Protein AF-A0A3N6TUK6-F1 (afdb_monomer_lite)

Sequence (107 aa):
MSKFNESLSSPTQITSFEYTADDNLSSGFHDQNFNNLVSSTFNEVSETNAQFKDVINTLSQSPRFTSDPETLLVLQNYVGEYTNHISLVSALARKTVSTIETLEKSQ

Foldseek 3Di:
DPVVVVVVVVVPPPDDDDDDPDCPPVVVVVVVVVVVVVVVVVVVLVVVLVVLVVVLVVQVVDCVQVVDPVSVVVSVVSVVVSVVSVVVVVVVVVVVVVVVVVVVVVD

Radius of gyration: 21.52 Å; chains: 1; bounding box: 50×29×56 Å

Organism: NCBI:txid69224

InterPro domains:
  IPR021123 Type III secretion, needle-protein-like [PF09392] (37-103)
  IPR037203 Type III secretion, needle-protein-like superfamily [SSF140129] (33-94)
  IPR047754 T3SS inner rod subunit SctI-like [NF038054] (32-106)

Structure (mmCIF, N/CA/C/O backbone):
data_AF-A0A3N6TUK6-F1
#
_entry.id   AF-A0A3N6TUK6-F1
#
loop_
_atom_site.group_PDB
_atom_site.id
_atom_site.type_symbol
_atom_site.label_atom_id
_atom_site.label_alt_id
_atom_site.label_comp_id
_atom_site.label_asym_id
_atom_site.label_entity_id
_atom_site.label_seq_id
_atom_site.pdbx_PDB_ins_code
_atom_site.Cartn_x
_atom_site.Cartn_y
_atom_site.Cartn_z
_atom_site.occupancy
_atom_site.B_iso_or_equiv
_atom_site.auth_seq_id
_atom_site.auth_comp_id
_atom_site.auth_asym_id
_atom_site.auth_atom_id
_atom_site.pdbx_PDB_model_num
ATOM 1 N N . MET A 1 1 ? 20.926 -16.478 8.827 1.00 40.12 1 MET A N 1
ATOM 2 C CA . MET A 1 1 ? 20.938 -15.267 7.975 1.00 40.12 1 MET A CA 1
ATOM 3 C C . MET A 1 1 ? 21.737 -15.511 6.685 1.00 40.12 1 MET A C 1
ATOM 5 O O . MET A 1 1 ? 22.746 -14.864 6.478 1.00 40.12 1 MET A O 1
ATOM 9 N N . SER A 1 2 ? 21.320 -16.450 5.821 1.00 46.06 2 SER A N 1
ATOM 10 C CA . SER A 1 2 ? 22.058 -16.754 4.567 1.00 46.06 2 SER A CA 1
ATOM 11 C C . SER A 1 2 ? 21.174 -16.779 3.316 1.00 46.06 2 SER A C 1
ATOM 13 O O . SER A 1 2 ? 21.648 -16.483 2.230 1.00 46.06 2 SER A O 1
ATOM 15 N N . LYS A 1 3 ? 19.871 -17.061 3.460 1.00 46.28 3 LYS A N 1
ATOM 16 C CA . LYS A 1 3 ? 18.957 -17.250 2.319 1.00 46.28 3 LYS A CA 1
ATOM 17 C C . LYS A 1 3 ? 18.550 -15.959 1.594 1.00 46.28 3 LYS A C 1
ATOM 19 O O . LYS A 1 3 ? 18.084 -16.019 0.466 1.00 46.28 3 LYS A O 1
ATOM 24 N N . PHE A 1 4 ? 18.714 -14.800 2.234 1.00 48.31 4 PHE A N 1
ATOM 25 C CA . PHE A 1 4 ? 18.310 -13.511 1.657 1.00 48.31 4 PHE A CA 1
ATOM 26 C C . PHE A 1 4 ? 19.314 -13.004 0.606 1.00 48.31 4 PHE A C 1
ATOM 28 O O . PHE A 1 4 ? 18.917 -12.380 -0.371 1.00 48.31 4 PHE A O 1
ATOM 35 N N . ASN A 1 5 ? 20.604 -13.330 0.766 1.00 49.38 5 ASN A N 1
ATOM 36 C CA . ASN A 1 5 ? 21.645 -12.931 -0.187 1.00 49.38 5 ASN A CA 1
ATOM 37 C C . ASN A 1 5 ? 21.597 -13.742 -1.489 1.00 49.38 5 ASN A C 1
ATOM 39 O O . ASN A 1 5 ? 21.823 -13.176 -2.554 1.00 49.38 5 ASN A O 1
ATOM 43 N N . GLU A 1 6 ? 21.268 -15.036 -1.439 1.00 46.81 6 GLU A N 1
ATOM 44 C CA . GLU A 1 6 ? 21.164 -15.860 -2.656 1.00 46.81 6 GLU A CA 1
ATOM 45 C C . GLU A 1 6 ? 20.039 -15.380 -3.583 1.00 46.81 6 GLU A C 1
ATOM 47 O O . GLU A 1 6 ? 20.252 -15.271 -4.787 1.00 46.81 6 GLU A O 1
ATOM 52 N N . SER A 1 7 ? 18.886 -14.976 -3.033 1.00 50.09 7 SER A N 1
ATOM 53 C CA . SER A 1 7 ? 17.753 -14.473 -3.828 1.00 50.09 7 SER A CA 1
ATOM 54 C C . SER A 1 7 ? 18.039 -13.151 -4.552 1.00 50.09 7 SER A C 1
ATOM 56 O O . SER A 1 7 ? 17.408 -12.871 -5.568 1.00 50.09 7 SER A O 1
ATOM 58 N N . LEU A 1 8 ? 18.964 -12.334 -4.038 1.00 43.91 8 LEU A N 1
ATOM 59 C CA . LEU A 1 8 ? 19.401 -11.075 -4.657 1.00 43.91 8 LEU A CA 1
ATOM 60 C C . LEU A 1 8 ? 20.596 -11.269 -5.603 1.00 43.91 8 LEU A C 1
ATOM 62 O O . LEU A 1 8 ? 20.941 -10.365 -6.358 1.00 43.91 8 LEU A O 1
ATOM 66 N N . SER A 1 9 ? 21.232 -12.441 -5.586 1.00 47.44 9 SER A N 1
ATOM 67 C CA . SER A 1 9 ? 22.381 -12.736 -6.449 1.00 47.44 9 SER A CA 1
ATOM 68 C C . SER A 1 9 ? 21.944 -13.163 -7.853 1.00 47.44 9 SER A C 1
ATOM 70 O O . SER A 1 9 ? 22.589 -12.798 -8.831 1.00 47.44 9 SER A O 1
ATOM 72 N N . SER A 1 10 ? 20.822 -13.883 -7.969 1.00 51.53 10 SER A N 1
ATOM 73 C CA . SER A 1 10 ? 20.296 -14.366 -9.256 1.00 51.53 10 SER A CA 1
ATOM 74 C C . SER A 1 10 ? 19.857 -13.260 -10.232 1.00 51.53 10 SER A C 1
ATOM 76 O O . SER A 1 10 ? 20.103 -13.428 -11.423 1.00 51.53 10 SER A O 1
ATOM 78 N N . PRO A 1 11 ? 19.266 -12.125 -9.799 1.00 48.84 11 PRO A N 1
ATOM 79 C CA . PRO A 1 11 ? 18.876 -11.050 -10.720 1.00 48.84 11 PRO A CA 1
ATOM 80 C C . PRO A 1 11 ? 20.022 -10.107 -11.117 1.00 48.84 11 PRO A C 1
ATOM 82 O O . PRO A 1 11 ? 19.850 -9.298 -12.022 1.00 48.84 11 PRO A O 1
ATOM 85 N N . THR A 1 12 ? 21.173 -10.167 -10.436 1.00 46.12 12 THR A N 1
ATOM 86 C CA . THR A 1 12 ? 22.240 -9.151 -10.554 1.00 46.12 12 THR A CA 1
ATOM 87 C C . THR A 1 12 ? 23.490 -9.666 -11.269 1.00 46.12 12 THR A C 1
ATOM 89 O O . THR A 1 12 ? 24.508 -8.974 -11.323 1.00 46.12 12 THR A O 1
ATOM 92 N N . GLN A 1 13 ? 23.452 -10.882 -11.821 1.00 41.12 13 GLN A N 1
ATOM 93 C CA . GLN A 1 13 ? 24.576 -11.425 -12.574 1.00 41.12 13 GLN A CA 1
ATOM 94 C C . GLN A 1 13 ? 24.638 -10.760 -13.954 1.00 41.12 13 GLN A C 1
ATOM 96 O O . GLN A 1 13 ? 24.051 -11.227 -14.923 1.00 41.12 13 GLN A O 1
ATOM 101 N N . ILE A 1 14 ? 25.358 -9.639 -14.025 1.00 42.91 14 ILE A N 1
ATOM 102 C CA . ILE A 1 14 ? 25.721 -8.971 -15.276 1.00 42.91 14 ILE A CA 1
ATOM 103 C C . ILE A 1 14 ? 26.663 -9.919 -16.029 1.00 42.91 14 ILE A C 1
ATOM 105 O O . ILE A 1 14 ? 27.855 -10.004 -15.731 1.00 42.91 14 ILE A O 1
ATOM 109 N N . THR A 1 15 ? 26.112 -10.690 -16.962 1.00 43.91 15 THR A N 1
ATOM 110 C CA . THR A 1 15 ? 26.866 -11.562 -17.863 1.00 43.91 15 THR A CA 1
ATOM 111 C C . THR A 1 15 ? 27.762 -10.719 -18.765 1.00 43.91 15 THR A C 1
ATOM 113 O O . THR A 1 15 ? 27.303 -9.802 -19.444 1.00 43.91 15 THR A O 1
ATOM 116 N N . SER A 1 16 ? 29.063 -11.013 -18.748 1.00 40.81 16 SER A N 1
ATOM 117 C CA . SER A 1 16 ? 30.038 -10.415 -19.657 1.00 40.81 16 SER A CA 1
ATOM 118 C C . SER A 1 16 ? 29.679 -10.770 -21.102 1.00 40.81 16 SER A C 1
ATOM 120 O O . SER A 1 16 ? 29.527 -11.942 -21.432 1.00 40.81 16 SER A O 1
ATOM 122 N N . PHE A 1 17 ? 29.525 -9.750 -21.946 1.00 38.97 17 PHE A N 1
ATOM 123 C CA . PHE A 1 17 ? 29.220 -9.901 -23.365 1.00 38.97 17 PHE A CA 1
ATOM 124 C C . PHE A 1 17 ? 30.382 -10.580 -24.108 1.00 38.97 17 PHE A C 1
ATOM 126 O O . PHE A 1 17 ? 31.363 -9.925 -24.453 1.00 38.97 17 PHE A O 1
ATOM 133 N N . GLU A 1 18 ? 30.231 -11.863 -24.431 1.00 37.28 18 GLU A N 1
ATOM 134 C CA . GLU A 1 18 ? 30.810 -12.441 -25.645 1.00 37.28 18 GLU A CA 1
ATOM 135 C C . GLU A 1 18 ? 29.663 -12.761 -26.605 1.00 37.28 18 GLU A C 1
ATOM 137 O O . GLU A 1 18 ? 28.823 -13.621 -26.352 1.00 37.28 18 GLU A O 1
ATOM 142 N N . TYR A 1 19 ? 29.610 -12.007 -27.703 1.00 43.19 19 TYR A N 1
ATOM 143 C CA . TYR A 1 19 ? 28.642 -12.174 -28.782 1.00 43.19 19 TYR A CA 1
ATOM 144 C C . TYR A 1 19 ? 28.808 -13.570 -29.403 1.00 43.19 19 TYR A C 1
ATOM 146 O O . TYR A 1 19 ? 29.695 -13.792 -30.226 1.00 43.19 19 TYR A O 1
ATOM 154 N N . THR A 1 20 ? 27.933 -14.505 -29.041 1.00 34.53 20 THR A N 1
ATOM 155 C CA . THR A 1 20 ? 27.659 -15.699 -29.846 1.00 34.53 20 THR A CA 1
ATOM 156 C C . THR A 1 20 ? 26.161 -15.785 -30.086 1.00 34.53 20 THR A C 1
ATOM 158 O O . THR A 1 20 ? 25.344 -15.723 -29.173 1.00 34.53 20 THR A O 1
ATOM 161 N N . ALA A 1 21 ? 25.810 -15.798 -31.367 1.00 45.12 21 ALA A N 1
ATOM 162 C CA . ALA A 1 21 ? 24.451 -15.742 -31.860 1.00 45.12 21 ALA A CA 1
ATOM 163 C C . ALA A 1 21 ? 23.717 -17.049 -31.539 1.00 45.12 21 ALA A C 1
ATOM 165 O O . ALA A 1 21 ? 23.871 -17.989 -32.300 1.00 45.12 21 ALA A O 1
ATOM 166 N N . ASP A 1 22 ? 22.957 -17.088 -30.438 1.00 39.03 22 ASP A N 1
ATOM 167 C CA . ASP A 1 22 ? 21.896 -18.082 -30.164 1.00 39.03 22 ASP A CA 1
ATOM 168 C C . ASP A 1 22 ? 20.926 -17.622 -29.032 1.00 39.03 22 ASP A C 1
ATOM 170 O O . ASP A 1 22 ? 20.384 -18.418 -28.269 1.00 39.03 22 ASP A O 1
ATOM 174 N N . ASP A 1 23 ? 20.663 -16.312 -28.908 1.00 45.59 23 ASP A N 1
ATOM 175 C CA . ASP A 1 23 ? 20.093 -15.701 -27.684 1.00 45.59 23 ASP A CA 1
ATOM 176 C C . ASP A 1 23 ? 18.568 -15.418 -27.689 1.00 45.59 23 ASP A C 1
ATOM 178 O O . ASP A 1 23 ? 18.040 -14.708 -26.831 1.00 45.59 23 ASP A O 1
ATOM 182 N N . ASN A 1 24 ? 17.809 -15.973 -28.640 1.00 49.12 24 ASN A N 1
ATOM 183 C CA . ASN A 1 24 ? 16.367 -15.675 -28.757 1.00 49.12 24 ASN A CA 1
ATOM 184 C C . ASN A 1 24 ? 15.448 -16.551 -27.888 1.00 49.12 24 ASN A C 1
ATOM 186 O O . ASN A 1 24 ? 14.278 -16.218 -27.714 1.00 49.12 24 ASN A O 1
ATOM 190 N N . LEU A 1 25 ? 15.940 -17.666 -27.340 1.00 49.88 25 LEU A N 1
ATOM 191 C CA . LEU A 1 25 ? 15.152 -18.526 -26.445 1.00 49.88 25 LEU A CA 1
ATOM 192 C C . LEU A 1 25 ? 15.300 -18.120 -24.973 1.00 49.88 25 LEU A C 1
ATOM 194 O O . LEU A 1 25 ? 14.328 -18.190 -24.230 1.00 49.88 25 LEU A O 1
ATOM 198 N N . SER A 1 26 ? 16.483 -17.660 -24.557 1.00 48.03 26 SER A N 1
ATOM 199 C CA . SER A 1 26 ? 16.798 -17.325 -23.158 1.00 48.03 26 SER A CA 1
ATOM 200 C C . SER A 1 26 ? 16.112 -16.033 -22.680 1.00 48.03 26 SER A C 1
ATOM 202 O O . SER A 1 26 ? 15.540 -15.997 -21.587 1.00 48.03 26 SER A O 1
ATOM 204 N N . SER A 1 27 ? 16.076 -15.001 -23.531 1.00 52.47 27 SER A N 1
ATOM 205 C CA . SER A 1 27 ? 15.417 -13.714 -23.249 1.00 52.47 27 SER A CA 1
ATOM 206 C C . SER A 1 27 ? 13.909 -13.860 -23.014 1.00 52.47 27 SER A C 1
ATOM 208 O O . SER A 1 27 ? 13.375 -13.305 -22.055 1.00 52.47 27 SER A O 1
ATOM 210 N N . GLY A 1 28 ? 13.230 -14.701 -23.802 1.00 53.78 28 GLY A N 1
ATOM 211 C CA . GLY A 1 28 ? 11.792 -14.949 -23.666 1.00 53.78 28 GLY A CA 1
ATOM 212 C C . GLY A 1 28 ? 11.386 -15.603 -22.338 1.00 53.78 28 GLY A C 1
ATOM 213 O O . GLY A 1 28 ? 10.350 -15.248 -21.777 1.00 53.78 28 GLY A O 1
ATOM 214 N N . PHE A 1 29 ? 12.197 -16.522 -21.796 1.00 54.75 29 PHE A N 1
ATOM 215 C CA . PHE A 1 29 ? 11.929 -17.141 -20.488 1.00 54.75 29 PHE A CA 1
ATOM 216 C C . PHE A 1 29 ? 12.212 -16.188 -19.321 1.00 54.75 29 PHE A C 1
ATOM 218 O O . PHE A 1 29 ? 11.479 -16.207 -18.328 1.00 54.75 29 PHE A O 1
ATOM 225 N N . HIS A 1 30 ? 13.247 -15.350 -19.433 1.00 60.56 30 HIS A N 1
ATOM 226 C CA . HIS A 1 30 ? 13.571 -14.341 -18.424 1.00 60.56 30 HIS A CA 1
ATOM 227 C C . HIS A 1 30 ? 12.475 -13.268 -18.336 1.00 60.56 30 HIS A C 1
ATOM 229 O O . HIS A 1 30 ? 11.973 -12.991 -17.244 1.00 60.56 30 HIS A O 1
ATOM 235 N N . ASP A 1 31 ? 12.020 -12.757 -19.482 1.00 62.59 31 ASP A N 1
ATOM 236 C CA . ASP A 1 31 ? 10.959 -11.750 -19.557 1.00 62.59 31 ASP A CA 1
ATOM 237 C C . ASP A 1 31 ? 9.61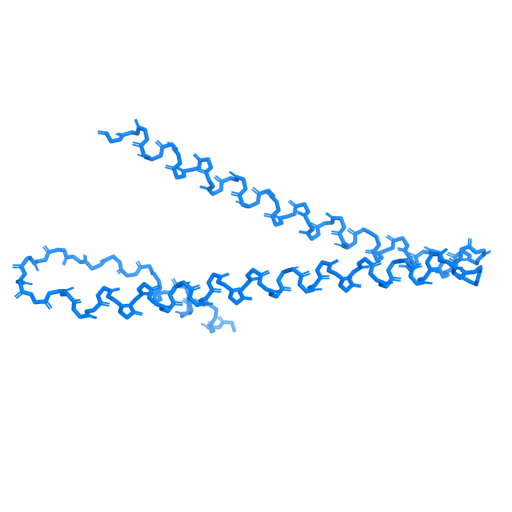5 -12.291 -19.068 1.00 62.59 31 ASP A C 1
ATOM 239 O O . ASP A 1 31 ? 8.889 -11.606 -18.348 1.00 62.59 31 ASP A O 1
ATOM 243 N N . GLN A 1 32 ? 9.266 -13.537 -19.401 1.00 72.75 32 GLN A N 1
ATOM 244 C CA . GLN A 1 32 ? 8.036 -14.154 -18.895 1.00 72.75 32 GLN A CA 1
ATOM 245 C C . GLN A 1 32 ? 8.065 -14.332 -17.374 1.00 72.75 32 GLN A C 1
ATOM 247 O O . GLN A 1 32 ? 7.067 -14.055 -16.711 1.00 72.75 32 GLN A O 1
ATOM 252 N N . ASN A 1 33 ? 9.196 -14.754 -16.802 1.00 84.12 33 ASN A N 1
ATOM 253 C CA . ASN A 1 33 ? 9.330 -14.912 -15.354 1.00 84.12 33 ASN A CA 1
ATOM 254 C C . ASN A 1 33 ? 9.264 -13.555 -14.633 1.00 84.12 33 ASN A C 1
ATOM 256 O O . ASN A 1 33 ? 8.518 -13.404 -13.667 1.00 84.12 33 ASN A O 1
ATOM 260 N N . PHE A 1 34 ? 9.955 -12.539 -15.156 1.00 87.38 34 PHE A N 1
ATOM 261 C CA . PHE A 1 34 ? 9.898 -11.187 -14.607 1.00 87.38 34 PHE A CA 1
ATOM 262 C C . PHE A 1 34 ? 8.491 -10.580 -14.697 1.00 87.38 34 PHE A C 1
ATOM 264 O O . PHE A 1 34 ? 7.980 -10.066 -13.704 1.00 87.38 34 PHE A O 1
ATOM 271 N N . ASN A 1 35 ? 7.818 -10.694 -15.844 1.00 89.81 35 ASN A N 1
ATOM 272 C CA . ASN A 1 35 ? 6.450 -10.196 -16.012 1.00 89.81 35 ASN A CA 1
ATOM 273 C C . ASN A 1 35 ? 5.461 -10.901 -15.072 1.00 89.81 35 ASN A C 1
ATOM 275 O O . ASN A 1 35 ? 4.600 -10.248 -14.479 1.00 89.81 35 ASN A O 1
ATOM 279 N N . ASN A 1 36 ? 5.610 -12.216 -14.884 1.00 91.44 36 ASN A N 1
ATOM 280 C CA . ASN A 1 36 ? 4.810 -12.973 -13.923 1.00 91.44 36 ASN A CA 1
ATOM 281 C C . ASN A 1 36 ? 5.082 -12.519 -12.485 1.00 91.44 36 ASN A C 1
ATOM 283 O O . ASN A 1 36 ? 4.135 -12.333 -11.721 1.00 91.44 36 ASN A O 1
ATOM 287 N N . LEU A 1 37 ? 6.347 -12.281 -12.128 1.00 91.19 37 LEU A N 1
ATOM 288 C CA . LEU A 1 37 ? 6.721 -11.746 -10.823 1.00 91.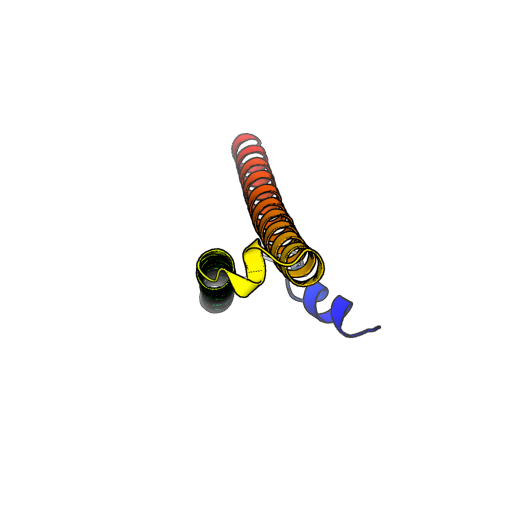19 37 LEU A CA 1
ATOM 289 C C . LEU A 1 37 ? 6.071 -10.377 -10.595 1.00 91.19 37 LEU A C 1
ATOM 291 O O . LEU A 1 37 ? 5.348 -10.215 -9.618 1.00 91.19 37 LEU A O 1
ATOM 295 N N . VAL A 1 38 ? 6.234 -9.433 -11.527 1.00 92.25 38 VAL A N 1
ATOM 296 C CA . VAL A 1 38 ? 5.640 -8.089 -11.440 1.00 92.25 38 VAL A CA 1
ATOM 297 C C . VAL A 1 38 ? 4.120 -8.163 -11.306 1.00 92.25 38 VAL A C 1
ATOM 299 O O . VAL A 1 38 ? 3.552 -7.504 -10.436 1.00 92.25 38 VAL A O 1
ATOM 302 N N . SER A 1 39 ? 3.457 -8.983 -12.125 1.00 94.69 39 SER A N 1
ATOM 303 C CA . SER A 1 39 ? 2.005 -9.162 -12.056 1.00 94.69 39 SER A CA 1
ATOM 304 C C . SER A 1 39 ? 1.568 -9.754 -10.714 1.00 94.69 39 SER A C 1
ATOM 306 O O . SER A 1 39 ? 0.631 -9.246 -10.099 1.00 94.69 39 SER A O 1
ATOM 308 N N . SER A 1 40 ? 2.267 -10.780 -10.221 1.00 94.56 40 SER A N 1
ATOM 309 C CA . SER A 1 40 ? 1.954 -11.407 -8.934 1.00 94.56 40 SER A CA 1
ATOM 310 C C . SER A 1 40 ? 2.152 -10.448 -7.758 1.00 94.56 40 SER A C 1
ATOM 312 O O . SER A 1 40 ? 1.246 -10.304 -6.941 1.00 94.56 40 SER A O 1
ATOM 314 N N . THR A 1 41 ? 3.263 -9.705 -7.725 1.00 93.81 41 THR A N 1
ATOM 315 C CA . THR A 1 41 ? 3.531 -8.689 -6.701 1.00 93.81 41 THR A CA 1
ATOM 316 C C . THR A 1 41 ? 2.513 -7.553 -6.758 1.00 93.81 41 THR A C 1
ATOM 318 O O . THR A 1 41 ? 2.043 -7.099 -5.719 1.00 93.81 41 THR A O 1
ATOM 321 N N . PHE A 1 42 ? 2.125 -7.098 -7.954 1.00 94.75 42 PHE A N 1
ATOM 322 C CA . PHE A 1 42 ? 1.078 -6.085 -8.091 1.00 94.75 42 PHE A CA 1
ATOM 323 C C . PHE A 1 42 ? -0.255 -6.574 -7.514 1.00 94.75 42 PHE A C 1
ATOM 325 O O . PHE A 1 42 ? -0.902 -5.844 -6.762 1.00 94.75 42 PHE A O 1
ATOM 332 N N . ASN A 1 43 ? -0.648 -7.811 -7.830 1.00 96.94 43 ASN A N 1
ATOM 333 C CA . ASN A 1 43 ? -1.877 -8.406 -7.312 1.00 96.94 43 ASN A CA 1
ATOM 334 C C . ASN A 1 43 ? -1.838 -8.535 -5.784 1.00 96.94 43 ASN A C 1
ATOM 336 O O . ASN A 1 43 ? -2.793 -8.131 -5.129 1.00 96.94 43 ASN A O 1
ATOM 340 N N . GLU A 1 44 ? -0.727 -9.008 -5.217 1.00 95.00 44 GLU A N 1
ATOM 341 C CA . GLU A 1 44 ? -0.533 -9.135 -3.766 1.00 95.00 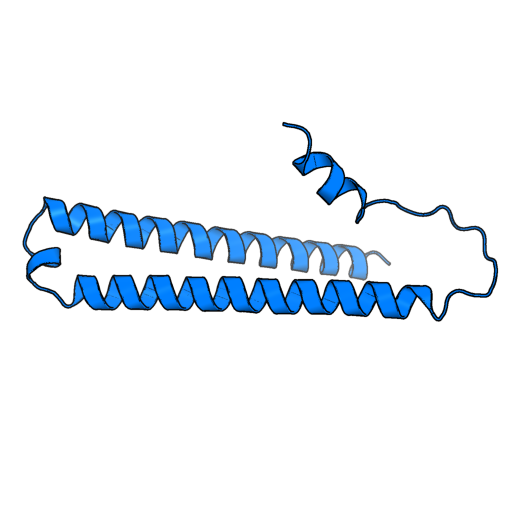44 GLU A CA 1
ATOM 342 C C . GLU A 1 44 ? -0.623 -7.778 -3.048 1.00 95.00 44 GLU A C 1
ATOM 344 O O . GLU A 1 44 ? -1.334 -7.633 -2.049 1.00 95.00 44 GLU A O 1
ATOM 349 N N . VAL A 1 45 ? 0.044 -6.748 -3.581 1.00 93.88 45 VAL A N 1
ATOM 350 C CA . VAL A 1 45 ? -0.018 -5.381 -3.038 1.00 93.88 45 VAL A CA 1
ATOM 351 C C . VAL A 1 45 ? -1.435 -4.814 -3.149 1.00 93.88 45 VAL A C 1
ATOM 353 O O . VAL A 1 45 ? -1.920 -4.163 -2.220 1.00 93.88 45 VAL A O 1
ATOM 356 N N . SER A 1 46 ? -2.115 -5.062 -4.271 1.00 94.44 46 SER A N 1
ATOM 357 C CA . SER A 1 46 ? -3.492 -4.621 -4.497 1.00 94.44 46 SER A CA 1
ATOM 358 C C . SER A 1 46 ? -4.469 -5.293 -3.531 1.00 94.44 46 SER A C 1
ATOM 360 O O . SER A 1 46 ? -5.313 -4.613 -2.943 1.00 94.44 46 SER A O 1
ATOM 362 N N . GLU A 1 47 ? -4.340 -6.605 -3.337 1.00 95.44 47 GLU A N 1
ATOM 363 C CA . GLU A 1 47 ? -5.156 -7.377 -2.403 1.00 95.44 47 GLU A CA 1
ATOM 364 C C . GLU A 1 47 ? -4.929 -6.904 -0.965 1.00 95.44 47 GLU A C 1
ATOM 366 O O . GLU A 1 47 ? -5.885 -6.571 -0.268 1.00 95.44 47 GLU A O 1
ATOM 371 N N . THR A 1 48 ? -3.670 -6.756 -0.554 1.00 92.75 48 THR A N 1
ATOM 372 C CA . THR A 1 48 ? -3.302 -6.245 0.774 1.00 92.75 48 THR A CA 1
ATOM 373 C C . THR A 1 48 ? -3.894 -4.852 1.025 1.00 92.75 48 THR A C 1
ATOM 375 O O . THR A 1 48 ? -4.463 -4.582 2.082 1.00 92.75 48 THR A O 1
ATOM 378 N N . ASN A 1 49 ? -3.832 -3.955 0.036 1.00 93.31 49 ASN A N 1
ATOM 379 C CA . ASN A 1 49 ? -4.454 -2.630 0.108 1.00 93.31 49 ASN A CA 1
ATOM 380 C C . ASN A 1 49 ? -5.986 -2.699 0.248 1.00 93.31 49 ASN A C 1
ATOM 382 O O . ASN A 1 49 ? -6.568 -1.896 0.981 1.00 93.31 49 ASN A O 1
ATOM 386 N N . ALA A 1 50 ? -6.645 -3.640 -0.431 1.00 94.69 50 ALA A N 1
ATOM 387 C CA . ALA A 1 50 ? -8.080 -3.861 -0.276 1.00 94.69 50 ALA A CA 1
ATOM 388 C C . ALA A 1 50 ? -8.420 -4.392 1.127 1.00 94.69 50 ALA A C 1
ATOM 390 O O . ALA A 1 50 ? -9.327 -3.860 1.765 1.00 94.69 50 ALA A O 1
ATOM 391 N N . GLN A 1 51 ? -7.652 -5.361 1.635 1.00 94.62 51 GLN A N 1
ATOM 392 C CA . GLN A 1 51 ? -7.826 -5.937 2.971 1.00 94.62 51 GLN A CA 1
ATOM 393 C C . GLN A 1 51 ? -7.675 -4.882 4.076 1.00 94.62 51 GLN A C 1
ATOM 395 O O . GLN A 1 51 ? -8.536 -4.788 4.950 1.00 94.62 51 GLN A O 1
ATOM 400 N N . PHE A 1 52 ? -6.643 -4.030 4.015 1.00 93.69 52 PHE A N 1
ATOM 401 C CA . PHE A 1 52 ? -6.488 -2.926 4.971 1.00 93.69 52 PHE A CA 1
ATOM 402 C C . PHE A 1 52 ? -7.717 -2.015 4.997 1.00 93.69 52 PHE A C 1
ATOM 404 O O . PHE A 1 52 ? -8.226 -1.688 6.069 1.00 93.69 52 PHE A O 1
ATOM 411 N N . LYS A 1 53 ? -8.215 -1.614 3.822 1.00 94.06 53 LYS A N 1
ATOM 412 C CA . LYS A 1 53 ? -9.390 -0.740 3.722 1.00 94.06 53 LYS A CA 1
ATOM 413 C C . LYS A 1 53 ? -10.648 -1.408 4.258 1.00 94.06 53 LYS A C 1
ATOM 415 O O . LYS A 1 53 ? -11.415 -0.747 4.949 1.00 94.06 53 LYS A O 1
ATOM 420 N N . ASP A 1 54 ? -10.856 -2.684 3.955 1.00 94.94 54 ASP A N 1
ATOM 421 C CA . ASP A 1 54 ? -12.025 -3.430 4.416 1.00 94.94 54 ASP A CA 1
ATOM 422 C C . ASP A 1 54 ? -12.052 -3.558 5.944 1.00 94.94 54 ASP A C 1
ATOM 424 O O . ASP A 1 54 ? -13.056 -3.236 6.584 1.00 94.94 54 ASP A O 1
ATOM 428 N N . VAL A 1 55 ? -10.911 -3.904 6.549 1.00 91.88 55 VAL A N 1
ATOM 429 C CA . VAL A 1 55 ? -10.765 -3.978 8.008 1.00 91.88 55 VAL A CA 1
ATOM 430 C C . VAL A 1 55 ? -10.982 -2.606 8.645 1.00 91.88 55 VAL A C 1
ATOM 432 O O . VAL A 1 55 ? -11.794 -2.482 9.559 1.00 91.88 55 VAL A O 1
ATOM 435 N N . ILE A 1 56 ? -10.324 -1.554 8.149 1.00 92.44 56 ILE A N 1
ATOM 436 C CA . ILE A 1 56 ? -10.482 -0.193 8.686 1.00 92.44 56 ILE A CA 1
ATOM 437 C C . ILE A 1 56 ? -11.940 0.272 8.575 1.00 92.44 56 ILE A C 1
ATOM 439 O O . ILE A 1 56 ? -12.484 0.826 9.532 1.00 92.44 56 ILE A O 1
ATOM 443 N N . ASN A 1 57 ? -12.603 0.028 7.443 1.00 93.19 57 ASN A N 1
ATOM 444 C CA . ASN A 1 57 ? -14.008 0.388 7.252 1.00 93.19 57 ASN A CA 1
ATOM 445 C C . ASN A 1 57 ? -14.922 -0.386 8.207 1.00 93.19 57 ASN A C 1
ATOM 447 O O . ASN A 1 57 ? -15.765 0.213 8.869 1.00 93.19 57 ASN A O 1
ATOM 451 N N . THR A 1 58 ? -14.721 -1.696 8.331 1.00 91.06 58 THR A N 1
ATOM 452 C CA . THR A 1 58 ? -15.514 -2.552 9.222 1.00 91.06 58 THR A CA 1
ATOM 453 C C . THR A 1 58 ? -15.369 -2.128 10.683 1.00 91.06 58 THR A C 1
ATOM 455 O O . THR A 1 58 ? -16.360 -2.003 11.404 1.00 91.06 58 THR A O 1
ATOM 458 N N . LEU A 1 59 ? -14.139 -1.865 11.127 1.00 87.94 59 LEU A N 1
ATOM 459 C CA . LEU A 1 59 ? -13.862 -1.451 12.499 1.00 87.94 59 LEU A CA 1
ATOM 460 C C . LEU A 1 59 ? -14.377 -0.033 12.778 1.00 87.94 59 LEU A C 1
ATOM 462 O O . LEU A 1 59 ? -15.011 0.190 13.805 1.00 87.94 59 LEU A O 1
ATOM 466 N N . SER A 1 60 ? -14.181 0.912 11.857 1.00 89.19 60 SER A N 1
ATOM 467 C CA . SER A 1 60 ? -14.629 2.304 12.033 1.00 89.19 60 SER A CA 1
ATOM 468 C C . SER A 1 60 ? -16.150 2.476 12.019 1.00 89.19 60 SER A C 1
ATOM 470 O O . SER A 1 60 ? -16.660 3.428 12.604 1.00 89.19 60 SER A O 1
ATOM 472 N N . GLN A 1 61 ? -16.891 1.556 11.399 1.00 90.69 61 GLN A N 1
ATOM 473 C CA . GLN A 1 61 ? -18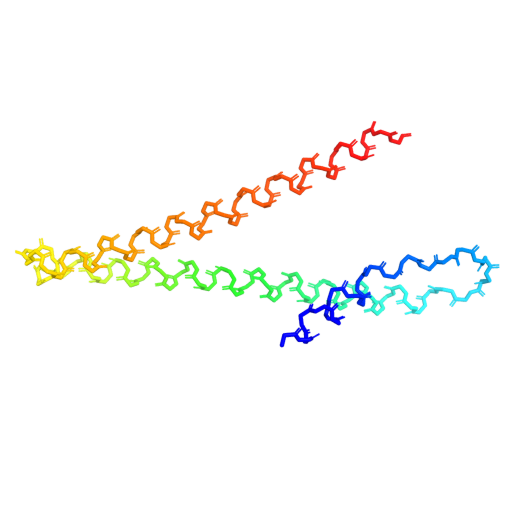.357 1.553 11.423 1.00 90.69 61 GLN A CA 1
ATOM 474 C C . GLN A 1 61 ? -18.941 0.978 12.719 1.00 90.69 61 GLN A C 1
ATOM 476 O O . GLN A 1 61 ? -20.139 1.118 12.967 1.00 90.69 61 GLN A O 1
ATOM 481 N N . SER A 1 62 ? -18.122 0.333 13.554 1.00 88.56 62 SER A N 1
ATOM 482 C CA . SER A 1 62 ? -18.569 -0.271 14.804 1.00 88.56 62 SER A CA 1
ATOM 483 C C . SER A 1 62 ? -18.412 0.708 15.972 1.00 88.56 62 SER A C 1
ATOM 485 O O . SER A 1 62 ? -17.283 1.017 16.360 1.00 88.56 62 SER A O 1
ATOM 487 N N . PRO A 1 63 ? -19.510 1.123 16.639 1.00 84.25 63 PRO A N 1
ATOM 488 C CA . PRO A 1 63 ? -19.442 2.017 17.799 1.00 84.25 63 PRO A CA 1
ATOM 489 C C . PRO A 1 63 ? -18.572 1.470 18.936 1.00 84.25 63 PRO A C 1
ATOM 491 O O . PRO A 1 63 ? -18.003 2.227 19.716 1.00 84.25 63 PRO A O 1
ATOM 494 N N . ARG A 1 64 ? -18.428 0.139 19.016 1.00 82.50 64 ARG A N 1
ATOM 495 C CA . ARG A 1 64 ? -17.578 -0.518 20.018 1.00 82.50 64 ARG A CA 1
ATOM 496 C C . ARG A 1 64 ? -16.092 -0.223 19.825 1.00 82.50 64 ARG A C 1
ATOM 498 O O . ARG A 1 64 ? -15.381 -0.282 20.812 1.00 82.50 64 ARG A O 1
ATOM 505 N N . PHE A 1 65 ? -15.654 0.080 18.602 1.00 81.94 65 PHE A N 1
ATOM 506 C CA . PHE A 1 65 ? -14.259 0.394 18.268 1.00 81.94 65 PHE A CA 1
ATOM 507 C C . PHE A 1 65 ? -13.977 1.899 18.203 1.00 81.94 65 PHE A C 1
ATOM 509 O O . PHE A 1 65 ? -12.820 2.307 18.208 1.00 81.94 65 PHE A O 1
ATOM 516 N N . THR A 1 66 ? -15.015 2.736 18.134 1.00 85.44 66 THR A N 1
ATOM 517 C CA . THR A 1 66 ? -14.865 4.198 18.070 1.00 85.44 66 THR A CA 1
ATOM 518 C C . THR A 1 66 ? -15.130 4.900 19.399 1.00 85.44 66 THR A C 1
ATOM 520 O O . THR A 1 66 ? -14.747 6.055 19.562 1.00 85.44 66 THR A O 1
ATOM 523 N N . SER A 1 67 ? -15.826 4.245 20.333 1.00 88.25 67 SER A N 1
ATOM 524 C CA . SER A 1 67 ? -16.240 4.845 21.610 1.00 88.25 67 SER A CA 1
ATOM 525 C C . SER A 1 67 ? -15.437 4.366 22.820 1.00 88.25 67 SER A C 1
ATOM 527 O O . SER A 1 67 ? -15.556 4.969 23.884 1.00 88.25 67 SER A O 1
ATOM 529 N N . ASP A 1 68 ? -14.633 3.314 22.675 1.00 91.06 68 ASP A N 1
ATOM 530 C CA . ASP A 1 68 ? -13.743 2.814 23.721 1.00 91.06 68 ASP A CA 1
ATOM 531 C C . ASP A 1 68 ? -12.275 3.174 23.391 1.00 91.06 68 ASP A C 1
ATOM 533 O O . ASP A 1 68 ? -11.811 2.865 22.293 1.00 91.06 68 ASP A O 1
ATOM 537 N N . PRO A 1 69 ? -11.533 3.848 24.293 1.00 88.75 69 PRO A N 1
ATOM 538 C CA . PRO A 1 69 ? -10.172 4.319 24.018 1.00 88.75 69 PRO A CA 1
ATOM 539 C C . PRO A 1 69 ? -9.172 3.215 23.654 1.00 88.75 69 PRO A C 1
ATOM 541 O O . PRO A 1 69 ? -8.308 3.432 22.807 1.00 88.75 69 PRO A O 1
ATOM 544 N N . GLU A 1 70 ? -9.288 2.038 24.273 1.00 89.75 70 GLU A N 1
ATOM 545 C CA . GLU A 1 70 ? -8.371 0.914 24.041 1.00 89.75 70 GLU A CA 1
ATOM 546 C C . GLU A 1 70 ? -8.556 0.336 22.632 1.00 89.75 70 GLU A C 1
ATOM 548 O O . GLU A 1 70 ? -7.601 0.148 21.878 1.00 89.75 70 GLU A O 1
ATOM 553 N N . THR A 1 71 ? -9.804 0.112 22.223 1.00 88.94 71 THR A N 1
ATOM 554 C CA . THR A 1 71 ? -10.118 -0.362 20.866 1.00 88.94 71 THR A CA 1
ATOM 555 C C . THR A 1 71 ? -9.903 0.706 19.791 1.00 88.94 71 THR A C 1
ATOM 557 O O . THR A 1 71 ? -9.512 0.371 18.668 1.00 88.94 71 THR A O 1
ATOM 560 N N . LEU A 1 72 ? -10.066 1.988 20.129 1.00 91.06 72 LEU A N 1
ATOM 561 C CA . LEU A 1 72 ? -9.739 3.103 19.240 1.00 91.06 72 LEU A CA 1
ATOM 562 C C . LEU A 1 72 ? -8.232 3.185 18.959 1.00 91.06 72 LEU A C 1
ATOM 564 O O . LEU A 1 72 ? -7.838 3.458 17.825 1.00 91.06 72 LEU A O 1
ATOM 568 N N . LEU A 1 73 ? -7.385 2.905 19.956 1.00 91.69 73 LEU A N 1
ATOM 569 C CA . LEU A 1 73 ? -5.933 2.837 19.774 1.00 91.69 73 LEU A CA 1
ATOM 570 C C . LEU A 1 73 ? -5.541 1.731 18.784 1.00 91.69 73 LEU A C 1
ATOM 572 O O . LEU A 1 73 ? -4.679 1.938 17.929 1.00 91.69 73 LEU A O 1
ATOM 576 N N . VAL A 1 74 ? -6.208 0.575 18.849 1.00 89.75 74 VAL A N 1
ATOM 577 C CA . VAL A 1 74 ? -6.002 -0.518 17.885 1.00 89.75 74 VAL A CA 1
ATOM 578 C C . VAL A 1 74 ? -6.369 -0.068 16.470 1.00 89.75 74 VAL A C 1
ATOM 580 O O . VAL A 1 74 ? -5.585 -0.267 15.541 1.00 89.75 74 VAL A O 1
ATOM 583 N N . LEU A 1 75 ? -7.519 0.594 16.296 1.00 90.06 75 LEU A N 1
ATOM 584 C CA . LEU A 1 75 ? -7.924 1.153 15.002 1.00 90.06 75 LEU A CA 1
ATOM 585 C C . LEU A 1 75 ? -6.911 2.187 14.486 1.00 90.06 75 LEU A C 1
ATOM 587 O O . LEU A 1 75 ? -6.554 2.169 13.307 1.00 90.06 75 LEU A O 1
ATOM 591 N N . GLN A 1 76 ? -6.407 3.059 15.361 1.00 93.19 76 GLN A N 1
ATOM 592 C CA . GLN A 1 76 ? -5.381 4.038 15.010 1.00 93.19 76 GLN A CA 1
ATOM 593 C C . GLN A 1 76 ? -4.088 3.363 14.538 1.00 93.19 76 GLN A C 1
ATOM 595 O O . GLN A 1 76 ? -3.499 3.815 13.554 1.00 93.19 76 GLN A O 1
ATOM 600 N N . ASN A 1 77 ? -3.664 2.277 15.192 1.00 92.81 77 ASN A N 1
ATOM 601 C CA . ASN A 1 77 ? -2.488 1.526 14.763 1.00 92.81 77 ASN A CA 1
ATOM 602 C C . ASN A 1 77 ? -2.686 0.925 13.362 1.00 92.81 77 ASN A C 1
ATOM 604 O O . ASN A 1 77 ? -1.830 1.108 12.501 1.00 92.81 77 ASN A O 1
ATOM 608 N N . TYR A 1 78 ? -3.845 0.316 13.086 1.00 92.19 78 TYR A N 1
ATOM 609 C CA . TYR A 1 78 ? -4.167 -0.209 11.751 1.00 92.19 78 TYR A CA 1
ATOM 610 C C . TYR A 1 78 ? -4.132 0.868 10.659 1.00 92.19 78 TYR A C 1
ATOM 612 O O . TYR A 1 78 ? -3.588 0.647 9.576 1.00 92.19 78 TYR A O 1
ATOM 620 N N . VAL A 1 79 ? -4.676 2.056 10.939 1.00 94.62 79 VAL A N 1
ATOM 621 C CA . VAL A 1 79 ? -4.608 3.197 10.011 1.00 94.62 79 VAL A CA 1
ATOM 622 C C . VAL A 1 79 ? -3.160 3.655 9.803 1.00 94.62 79 VAL A C 1
ATOM 624 O O . VAL A 1 79 ? -2.768 3.977 8.677 1.00 94.62 79 VAL A O 1
ATOM 627 N N . GLY A 1 80 ? -2.352 3.667 10.865 1.00 95.56 80 GLY A N 1
ATOM 628 C CA . GLY A 1 80 ? -0.927 3.993 10.804 1.00 95.56 80 GLY A CA 1
ATOM 629 C C . GLY A 1 80 ? -0.131 3.005 9.951 1.00 95.56 80 GLY A C 1
ATOM 630 O O . GLY A 1 80 ? 0.618 3.422 9.067 1.00 95.56 80 GLY A O 1
ATOM 631 N N . GLU A 1 81 ? -0.336 1.704 10.154 1.00 94.19 81 GLU A N 1
ATOM 632 C CA . GLU A 1 81 ? 0.293 0.639 9.365 1.00 94.19 81 GLU A CA 1
ATOM 633 C C . GLU A 1 81 ? -0.076 0.738 7.882 1.00 94.19 81 GLU A C 1
ATOM 635 O O . GLU A 1 81 ? 0.816 0.754 7.029 1.00 94.19 81 GLU A O 1
ATOM 640 N N . TYR A 1 82 ? -1.365 0.909 7.569 1.00 95.69 82 TYR A N 1
ATOM 641 C CA . TYR A 1 82 ? -1.830 1.131 6.199 1.00 95.69 82 TYR A CA 1
ATOM 642 C C . TYR A 1 82 ? -1.152 2.349 5.554 1.00 95.69 82 TYR A C 1
ATOM 644 O O . TYR A 1 82 ? -0.650 2.269 4.429 1.00 95.69 82 TYR A O 1
ATOM 652 N N . THR A 1 83 ? -1.096 3.471 6.277 1.00 96.56 83 THR A N 1
ATOM 653 C CA . THR A 1 83 ? -0.490 4.719 5.791 1.00 96.56 83 THR A CA 1
ATOM 654 C C . THR A 1 83 ? 0.998 4.538 5.504 1.00 96.56 83 THR A C 1
ATOM 656 O O . THR A 1 83 ? 1.483 4.969 4.455 1.00 96.56 83 TH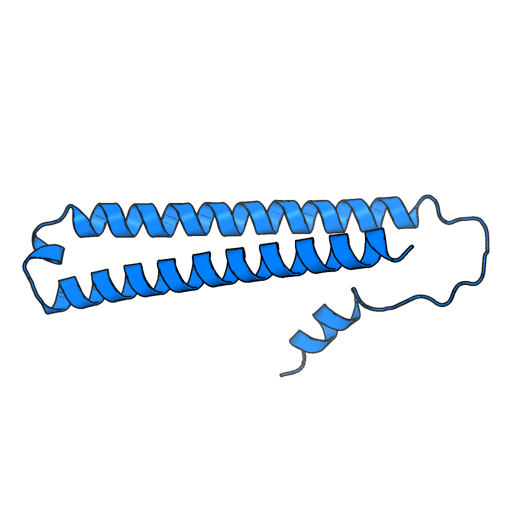R A O 1
ATOM 659 N N . ASN A 1 84 ? 1.724 3.870 6.400 1.00 96.12 84 ASN A N 1
ATOM 660 C CA . ASN A 1 84 ? 3.142 3.579 6.218 1.00 96.12 84 ASN A CA 1
ATOM 661 C C . ASN A 1 84 ? 3.375 2.665 5.011 1.00 96.12 84 ASN A C 1
ATOM 663 O O . ASN A 1 84 ? 4.232 2.962 4.177 1.00 96.12 84 ASN A O 1
ATOM 667 N N . HIS A 1 85 ? 2.580 1.601 4.880 1.00 94.56 85 HIS A N 1
ATOM 668 C CA . HIS A 1 85 ? 2.676 0.654 3.774 1.00 94.56 85 HIS A CA 1
ATOM 669 C C . HIS A 1 85 ? 2.473 1.341 2.415 1.00 94.56 85 HIS A C 1
ATOM 671 O O . HIS A 1 85 ? 3.349 1.277 1.550 1.00 94.56 85 HIS A O 1
ATOM 677 N N . ILE A 1 86 ? 1.358 2.060 2.226 1.00 94.81 86 ILE A N 1
ATOM 678 C CA . ILE A 1 86 ? 1.065 2.701 0.935 1.00 94.81 86 ILE A CA 1
ATOM 679 C C . ILE A 1 86 ? 2.066 3.812 0.602 1.00 94.81 86 ILE A C 1
ATOM 681 O O . ILE A 1 86 ? 2.428 3.994 -0.565 1.00 94.81 86 ILE A O 1
ATOM 685 N N . SER A 1 87 ? 2.559 4.525 1.620 1.00 96.25 87 SER A N 1
ATOM 686 C CA . SER A 1 87 ? 3.577 5.562 1.447 1.00 96.25 87 SER A CA 1
ATOM 687 C C . SER A 1 87 ? 4.902 4.971 0.978 1.00 96.25 87 SER A C 1
ATOM 689 O O . SER A 1 87 ? 5.505 5.503 0.048 1.00 96.25 87 SER A O 1
ATOM 691 N N . LEU A 1 88 ? 5.335 3.852 1.568 1.00 96.19 88 LEU A N 1
ATOM 692 C CA . LEU A 1 88 ? 6.559 3.159 1.172 1.00 96.19 88 LEU A CA 1
ATOM 693 C C . LEU A 1 88 ? 6.477 2.663 -0.275 1.00 96.19 88 LEU A C 1
ATOM 695 O O . LEU A 1 88 ? 7.369 2.958 -1.072 1.00 96.19 88 LEU A O 1
ATOM 699 N N . VAL A 1 89 ? 5.393 1.962 -0.622 1.00 94.44 89 VAL A N 1
ATOM 700 C CA . VAL A 1 89 ? 5.166 1.443 -1.981 1.00 94.44 89 VAL A CA 1
ATOM 701 C C . VAL A 1 89 ? 5.178 2.584 -3.000 1.00 94.44 89 VAL A C 1
ATOM 703 O O . VAL A 1 89 ? 5.883 2.515 -4.006 1.00 94.44 89 VAL A O 1
ATOM 706 N N . SER A 1 90 ? 4.462 3.674 -2.714 1.00 94.81 90 SER A N 1
ATOM 707 C CA . SER A 1 90 ? 4.382 4.834 -3.610 1.00 94.81 90 SER A CA 1
ATOM 708 C C . SER A 1 90 ? 5.728 5.545 -3.764 1.00 94.81 90 SER A C 1
ATOM 710 O O . SER A 1 90 ? 6.104 5.931 -4.872 1.00 94.81 90 SER A O 1
ATOM 712 N N . ALA A 1 91 ? 6.469 5.720 -2.667 1.00 97.00 91 ALA A N 1
ATOM 713 C CA . ALA A 1 91 ? 7.779 6.360 -2.685 1.00 97.00 91 ALA A CA 1
ATOM 714 C C . ALA A 1 91 ? 8.792 5.544 -3.495 1.00 97.00 91 ALA A C 1
ATOM 716 O O . ALA A 1 91 ? 9.531 6.112 -4.303 1.00 97.00 91 ALA A O 1
ATOM 717 N N . LEU A 1 92 ? 8.799 4.221 -3.312 1.00 96.31 92 LEU A N 1
ATOM 718 C CA . LEU A 1 92 ? 9.671 3.321 -4.056 1.00 96.31 92 LEU A CA 1
ATOM 719 C C . LEU A 1 92 ? 9.334 3.343 -5.549 1.00 96.31 92 LEU A C 1
ATOM 721 O O . LEU A 1 92 ? 10.221 3.599 -6.360 1.00 96.31 92 LEU A O 1
ATOM 725 N N . ALA A 1 93 ? 8.058 3.165 -5.906 1.00 94.62 93 ALA A N 1
ATOM 726 C CA . ALA A 1 93 ? 7.609 3.193 -7.296 1.00 94.62 93 ALA A CA 1
ATOM 727 C C . ALA A 1 93 ? 7.997 4.508 -7.987 1.00 94.62 93 ALA A C 1
ATOM 729 O O . ALA A 1 93 ? 8.606 4.498 -9.057 1.00 94.62 93 ALA A O 1
ATOM 730 N N . ARG A 1 94 ? 7.726 5.649 -7.339 1.00 96.62 94 ARG A N 1
ATOM 731 C CA . ARG A 1 94 ? 8.061 6.970 -7.880 1.00 96.62 94 ARG A CA 1
ATOM 732 C C . ARG A 1 94 ? 9.562 7.140 -8.093 1.00 96.62 94 ARG A C 1
ATOM 734 O O . ARG A 1 94 ? 9.971 7.604 -9.152 1.00 96.62 94 ARG A O 1
ATOM 741 N N . LYS A 1 95 ? 10.382 6.771 -7.105 1.00 97.50 95 LYS A N 1
ATOM 742 C CA . LYS A 1 95 ? 11.838 6.916 -7.202 1.00 97.50 95 LYS A CA 1
ATOM 743 C C . LYS A 1 95 ? 12.415 6.032 -8.308 1.00 97.50 95 LYS A C 1
ATOM 745 O O . LYS A 1 95 ? 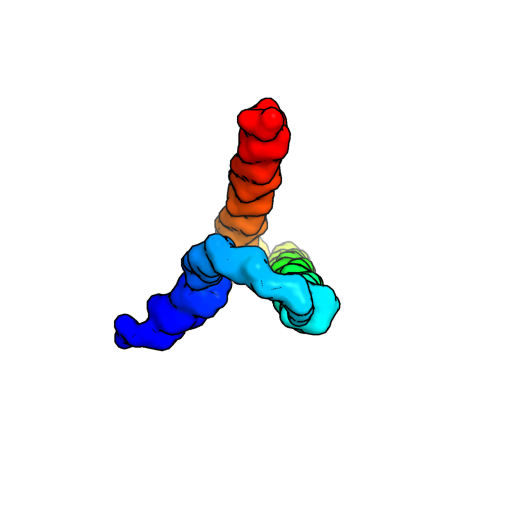13.241 6.517 -9.073 1.00 97.50 95 LYS A O 1
ATOM 750 N N . THR A 1 96 ? 11.952 4.788 -8.426 1.00 94.25 96 THR A N 1
ATOM 751 C CA . THR A 1 96 ? 12.389 3.861 -9.480 1.00 94.25 96 THR A CA 1
ATOM 752 C C . THR A 1 96 ? 12.056 4.393 -10.870 1.00 94.25 96 THR A C 1
ATOM 754 O O . THR A 1 96 ? 12.941 4.442 -11.721 1.00 94.25 96 THR A O 1
ATOM 757 N N . VAL A 1 97 ? 10.822 4.863 -11.091 1.00 95.94 97 VAL A N 1
ATOM 758 C CA . VAL A 1 97 ? 10.423 5.460 -12.376 1.00 95.94 97 VAL A CA 1
ATOM 759 C C . VAL A 1 97 ? 11.297 6.671 -12.705 1.00 95.94 97 VAL A C 1
ATOM 761 O O . VAL A 1 97 ? 11.864 6.730 -13.790 1.00 95.94 97 VAL A O 1
ATOM 764 N N . SER A 1 98 ? 11.513 7.583 -11.752 1.00 95.19 98 SER A N 1
ATOM 765 C CA . SER A 1 98 ? 12.393 8.738 -11.970 1.00 95.19 98 SER A CA 1
ATOM 766 C C . SER A 1 98 ? 13.844 8.347 -12.275 1.00 95.19 98 SER A C 1
ATOM 768 O O . SER A 1 98 ? 14.507 9.017 -13.067 1.00 95.19 98 SER A O 1
ATOM 770 N N . THR A 1 99 ? 14.362 7.272 -11.675 1.00 96.88 99 THR A N 1
ATOM 771 C CA . THR A 1 99 ? 15.694 6.748 -12.009 1.00 96.88 99 THR A CA 1
ATOM 772 C C . THR A 1 99 ? 15.742 6.216 -13.440 1.00 96.88 99 THR A C 1
ATOM 774 O O . THR A 1 99 ? 16.676 6.555 -14.161 1.00 96.88 99 THR A O 1
ATOM 777 N N . ILE A 1 100 ? 14.735 5.451 -13.873 1.00 95.56 100 ILE A N 1
ATOM 778 C CA . ILE A 1 100 ? 14.646 4.940 -15.251 1.00 95.56 100 ILE A CA 1
ATOM 779 C C . ILE A 1 100 ? 14.573 6.101 -16.248 1.00 95.56 100 ILE A C 1
ATOM 781 O O . ILE A 1 100 ? 15.366 6.145 -17.182 1.00 95.56 100 ILE A O 1
ATOM 785 N N . GLU A 1 101 ? 13.699 7.081 -16.008 1.00 95.06 101 GLU A N 1
ATOM 786 C CA . GLU A 1 101 ? 13.580 8.288 -16.840 1.00 95.06 101 GLU A CA 1
ATOM 787 C C . GLU A 1 101 ? 14.897 9.073 -16.926 1.00 95.06 101 GLU A C 1
ATOM 789 O O . GLU A 1 101 ? 15.207 9.674 -17.951 1.00 95.06 101 GLU A O 1
ATOM 794 N N . THR A 1 102 ? 15.677 9.101 -15.841 1.00 96.69 102 THR A N 1
ATOM 795 C CA . THR A 1 102 ? 16.979 9.781 -15.824 1.00 96.69 102 THR A CA 1
ATOM 796 C C . THR A 1 102 ? 18.011 9.033 -16.665 1.00 96.69 102 THR A C 1
ATOM 798 O O . THR A 1 102 ? 18.777 9.666 -17.386 1.00 96.69 102 THR A O 1
ATOM 801 N N . LEU A 1 103 ? 18.036 7.700 -16.582 1.00 96.12 103 LEU A N 1
ATOM 802 C CA . LEU A 1 103 ? 18.948 6.866 -17.366 1.00 96.12 103 LEU A CA 1
ATOM 803 C C . LEU A 1 103 ? 18.608 6.903 -18.860 1.00 96.12 103 LEU A C 1
ATOM 805 O O . LEU A 1 103 ? 19.518 6.995 -19.676 1.00 96.12 103 LEU A O 1
ATOM 809 N N . GLU A 1 104 ? 17.321 6.880 -19.207 1.00 93.62 104 GLU A N 1
ATOM 810 C CA . GLU A 1 104 ? 16.844 6.941 -20.594 1.00 93.62 104 GLU A CA 1
ATOM 811 C C . GLU A 1 104 ? 17.202 8.275 -21.262 1.00 93.62 104 GLU A C 1
ATOM 813 O O . GLU A 1 104 ? 17.748 8.280 -22.357 1.00 93.62 104 GLU A O 1
ATOM 818 N N . LYS A 1 105 ? 17.041 9.403 -20.558 1.00 92.62 105 LYS A N 1
ATOM 819 C CA . LYS A 1 105 ? 17.457 10.732 -21.050 1.00 92.62 105 LYS A CA 1
ATOM 820 C C . LYS A 1 105 ? 18.972 10.934 -21.152 1.00 92.62 105 LYS A C 1
ATOM 822 O O . LYS A 1 105 ? 19.402 11.937 -21.716 1.00 92.62 105 LYS A O 1
ATOM 827 N N . SER A 1 106 ? 19.768 10.073 -20.519 1.00 87.00 106 SER A N 1
ATOM 828 C CA . SER A 1 106 ? 21.232 10.163 -20.520 1.00 87.00 106 SER A CA 1
ATOM 829 C C . SER A 1 106 ? 21.885 9.380 -21.667 1.00 87.00 106 SER A C 1
ATOM 831 O O . SER A 1 106 ? 23.110 9.467 -21.800 1.00 87.00 106 SER A O 1
ATOM 833 N N . GLN A 1 107 ? 21.115 8.601 -22.435 1.00 63.19 107 GLN A N 1
ATOM 834 C CA . GLN A 1 107 ? 21.565 7.955 -23.674 1.00 63.19 107 GLN A CA 1
ATOM 835 C C . GLN A 1 107 ? 21.515 8.931 -24.852 1.00 63.19 107 GLN A C 1
ATOM 837 O O . GLN A 1 107 ? 22.408 8.811 -25.720 1.00 63.19 107 GLN A O 1
#

pLDDT: mean 78.91, std 21.3, range [34.53, 97.5]

Secondary structure (DSSP, 8-state):
--HHHHHHHTT---------S-TTTHHHHHHHHHHHHHHHHHHHHHHHHHHHHHHHHHHHT-HHHHSSHHHHHHHHHHHHHHHHHHHHHHHHHHHHHHHHHHHHTT-